Protein AF-A0A7C6BDM1-F1 (afdb_monomer_lite)

Secondary structure (DSSP, 8-state):
-PPP-PPPPHHHHHHHHHHHHHHHHH-EEEEE-TTS-EEEEE------HHHIIIIIHHHTT-----HHHHHHHHT----TT--SHHHHHHHHHHHHHHHHHHHHHHHHHHHHHHH-TTHHHHHHHS-------------------PPP--

Foldseek 3Di:
DDDPDDADALVNLLVLLVVVQVVQQPDWDWDQDPVRDIDIDTDGHQDDPVCSFPPVQVVVVDHHDDPVVLVCLCPDDADPPDPDPVSVSSVSSNVSSVVSVVVSLVSNVVCCVPVVPPVVVCCVPVVPDDDDDPDPPPDDDDDDDDDDDD

Radius of gyration: 26.35 Å; chains: 1; bounding box: 67×60×89 Å

pLDDT: mean 82.32, std 14.62, range [33.53, 96.62]

Structure (mmCIF, N/CA/C/O backbone):
data_AF-A0A7C6BDM1-F1
#
_entry.id   AF-A0A7C6BDM1-F1
#
loop_
_atom_site.group_PDB
_atom_site.id
_atom_site.type_symbol
_atom_site.label_atom_id
_atom_site.label_alt_id
_atom_site.label_comp_id
_atom_site.label_asym_id
_atom_site.label_entity_id
_atom_site.label_seq_id
_atom_site.pdbx_PDB_ins_code
_atom_site.Cartn_x
_atom_site.Cartn_y
_atom_site.Cartn_z
_atom_site.occupancy
_atom_site.B_iso_or_equiv
_atom_site.auth_seq_id
_atom_site.auth_comp_id
_atom_site.auth_asym_id
_atom_site.auth_atom_id
_atom_site.pdbx_PDB_model_num
ATOM 1 N N . MET A 1 1 ? 7.449 12.826 -32.870 1.00 37.62 1 MET A N 1
ATOM 2 C CA . MET A 1 1 ? 6.411 12.210 -32.017 1.00 37.62 1 MET A CA 1
ATOM 3 C C . MET A 1 1 ? 6.858 12.387 -30.580 1.00 37.62 1 MET A C 1
ATOM 5 O O . MET A 1 1 ? 7.968 11.973 -30.275 1.00 37.62 1 MET A O 1
ATOM 9 N N . ALA A 1 2 ? 6.083 13.089 -29.752 1.00 33.53 2 ALA A N 1
ATOM 10 C CA . ALA A 1 2 ? 6.417 13.262 -28.341 1.00 33.53 2 ALA A CA 1
ATOM 11 C C . ALA A 1 2 ? 6.405 11.885 -27.669 1.00 33.53 2 ALA A C 1
ATOM 13 O O . ALA A 1 2 ? 5.419 11.155 -27.776 1.00 33.53 2 ALA A O 1
ATOM 14 N N . THR A 1 3 ? 7.513 11.503 -27.043 1.00 37.09 3 THR A N 1
ATOM 15 C CA . THR A 1 3 ? 7.570 10.301 -26.214 1.00 37.09 3 THR A CA 1
ATOM 16 C C . THR A 1 3 ? 6.542 10.447 -25.091 1.00 37.09 3 THR A C 1
ATOM 18 O O . THR A 1 3 ? 6.510 11.510 -24.463 1.00 37.09 3 THR A O 1
ATOM 21 N N . PRO A 1 4 ? 5.682 9.444 -24.842 1.00 44.56 4 PRO A N 1
ATOM 22 C CA . PRO A 1 4 ? 4.765 9.489 -23.712 1.00 44.56 4 PRO A CA 1
ATOM 23 C C . PRO A 1 4 ? 5.561 9.736 -22.424 1.00 44.56 4 PRO A C 1
ATOM 25 O O . PRO A 1 4 ? 6.665 9.213 -22.272 1.00 44.56 4 PRO A O 1
ATOM 28 N N . SER A 1 5 ? 5.014 10.597 -21.559 1.00 50.41 5 SER A N 1
ATOM 29 C CA . SER A 1 5 ? 5.580 10.999 -20.262 1.00 50.41 5 SER A CA 1
ATOM 30 C C . SER A 1 5 ? 6.218 9.802 -19.541 1.00 50.41 5 SER A C 1
ATOM 32 O O . SER A 1 5 ? 5.621 8.720 -19.571 1.00 50.41 5 SER A O 1
ATOM 34 N N . PRO A 1 6 ? 7.419 9.950 -18.944 1.00 57.41 6 PRO A N 1
ATOM 35 C CA . PRO A 1 6 ? 8.106 8.826 -18.330 1.00 57.41 6 PRO A CA 1
ATOM 36 C C . PRO A 1 6 ? 7.194 8.209 -17.270 1.00 57.41 6 PRO A C 1
ATOM 38 O O . PRO A 1 6 ? 6.634 8.908 -16.425 1.00 57.41 6 PRO A O 1
ATOM 41 N N . ALA A 1 7 ? 6.996 6.895 -17.365 1.00 72.38 7 ALA A N 1
ATOM 42 C CA . ALA A 1 7 ? 6.322 6.136 -16.325 1.00 72.38 7 ALA A 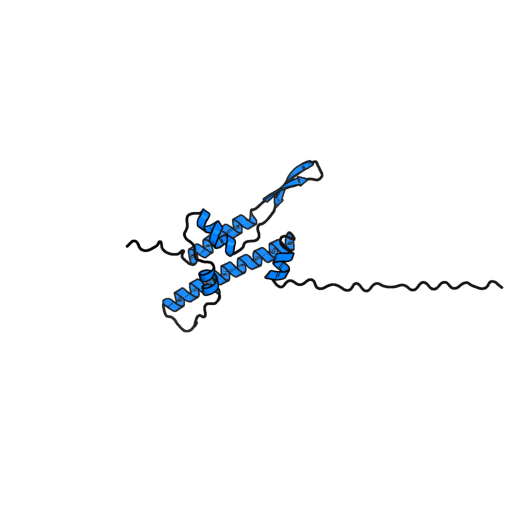CA 1
ATOM 43 C C . ALA A 1 7 ? 6.985 6.444 -14.972 1.00 72.38 7 ALA A C 1
ATOM 45 O O . ALA A 1 7 ? 8.208 6.566 -14.911 1.00 72.38 7 ALA A O 1
ATOM 46 N N . ILE A 1 8 ? 6.177 6.581 -13.917 1.00 85.81 8 ILE A N 1
ATOM 47 C CA . ILE A 1 8 ? 6.653 6.810 -12.547 1.00 85.81 8 ILE A CA 1
ATOM 48 C C . ILE A 1 8 ? 7.804 5.854 -12.195 1.00 85.81 8 ILE A C 1
ATOM 50 O O . ILE A 1 8 ? 7.722 4.653 -12.476 1.00 85.81 8 ILE A O 1
ATOM 54 N N . SER A 1 9 ? 8.880 6.383 -11.608 1.00 89.56 9 SER A N 1
ATOM 55 C CA . SER A 1 9 ? 10.007 5.547 -11.182 1.00 89.56 9 SER A CA 1
ATOM 56 C C . SER A 1 9 ? 9.625 4.665 -9.980 1.00 89.56 9 SER A C 1
ATOM 58 O O . SER A 1 9 ? 8.707 5.014 -9.234 1.00 89.56 9 SER A O 1
ATOM 60 N N . PRO A 1 10 ? 10.299 3.517 -9.755 1.00 90.56 10 PRO A N 1
ATOM 61 C CA . PRO A 1 10 ? 10.044 2.685 -8.578 1.00 90.56 10 PRO A CA 1
ATOM 62 C C . PRO A 1 10 ? 10.176 3.470 -7.265 1.00 90.56 10 PRO A C 1
ATOM 64 O O . PRO A 1 10 ? 9.277 3.427 -6.434 1.00 90.56 10 PRO A O 1
ATOM 67 N N . GLN A 1 11 ? 11.231 4.268 -7.114 1.00 91.31 11 GLN A N 1
ATOM 68 C CA . GLN A 1 11 ? 11.460 5.064 -5.908 1.00 91.31 11 GLN A CA 1
ATOM 69 C C . GLN A 1 11 ? 10.327 6.065 -5.656 1.00 91.31 11 GLN A C 1
ATOM 71 O O . GLN A 1 11 ? 9.776 6.103 -4.561 1.00 91.31 11 GLN A O 1
ATOM 76 N N . GLU A 1 12 ? 9.907 6.813 -6.681 1.00 91.56 12 GLU A N 1
ATOM 77 C CA . GLU A 1 12 ? 8.770 7.734 -6.546 1.00 91.56 12 GLU A CA 1
ATOM 78 C C . GLU A 1 12 ? 7.471 6.999 -6.198 1.00 91.56 12 GLU A C 1
ATOM 80 O O . GLU A 1 12 ? 6.634 7.523 -5.464 1.00 91.56 12 GLU A O 1
ATOM 85 N N . LEU A 1 13 ? 7.268 5.791 -6.733 1.00 92.56 13 LEU A N 1
ATOM 86 C CA . LEU A 1 13 ? 6.098 4.980 -6.411 1.00 92.56 13 LEU A CA 1
ATOM 87 C C . LEU A 1 13 ? 6.094 4.572 -4.929 1.00 92.56 13 LEU A C 1
ATOM 89 O O . LEU A 1 13 ? 5.031 4.572 -4.308 1.00 92.56 13 LEU A O 1
ATOM 93 N N . GLU A 1 14 ? 7.262 4.250 -4.373 1.00 94.25 14 GLU A N 1
ATOM 94 C CA . GLU A 1 14 ? 7.442 3.917 -2.957 1.00 94.25 14 GLU A CA 1
ATOM 95 C C . GLU A 1 14 ? 7.216 5.133 -2.054 1.00 94.25 14 GLU A C 1
ATOM 97 O O . GLU A 1 14 ? 6.448 5.055 -1.097 1.00 94.25 14 GLU A O 1
ATOM 102 N N . GLU A 1 15 ? 7.786 6.286 -2.401 1.00 94.31 15 GLU A N 1
ATOM 103 C CA . GLU A 1 15 ? 7.571 7.545 -1.676 1.00 94.31 15 GLU A CA 1
ATOM 104 C C . GLU A 1 15 ? 6.083 7.919 -1.618 1.00 94.31 15 GLU A C 1
ATOM 106 O O . GLU A 1 15 ? 5.542 8.214 -0.550 1.00 94.31 15 GLU A O 1
ATOM 111 N N . LEU A 1 16 ? 5.383 7.842 -2.755 1.00 94.44 16 LEU A N 1
ATOM 112 C CA . LEU A 1 16 ? 3.941 8.081 -2.817 1.00 94.44 16 LEU A CA 1
ATOM 113 C C . LEU A 1 16 ? 3.145 7.072 -1.980 1.00 94.44 16 LEU A C 1
ATOM 115 O O . LEU A 1 16 ? 2.097 7.429 -1.441 1.00 94.44 16 LEU A O 1
ATOM 119 N N . ALA A 1 17 ? 3.617 5.829 -1.865 1.00 95.56 17 ALA A N 1
ATOM 120 C CA . ALA A 1 17 ? 2.963 4.816 -1.046 1.00 95.56 17 ALA A CA 1
ATOM 121 C C . ALA A 1 17 ? 3.018 5.184 0.442 1.00 95.56 17 ALA A C 1
ATOM 123 O O . ALA A 1 17 ? 1.991 5.088 1.114 1.00 95.56 17 ALA A O 1
ATOM 124 N N . TYR A 1 18 ? 4.161 5.668 0.936 1.00 96.25 18 TYR A N 1
ATOM 125 C CA . TYR A 1 18 ? 4.292 6.144 2.318 1.00 96.25 18 TYR A CA 1
ATOM 126 C C . TYR A 1 18 ? 3.432 7.381 2.594 1.00 96.25 18 TYR A C 1
ATOM 128 O O . TYR A 1 18 ? 2.729 7.418 3.600 1.00 96.25 18 TYR A O 1
ATOM 136 N N . ILE A 1 19 ? 3.376 8.340 1.665 1.00 96.19 19 ILE A N 1
ATOM 137 C CA . ILE A 1 19 ? 2.489 9.508 1.806 1.00 96.19 19 ILE A CA 1
ATOM 138 C C . ILE A 1 19 ? 1.019 9.068 1.895 1.00 96.19 19 ILE A C 1
ATOM 140 O O . ILE A 1 19 ? 0.256 9.566 2.724 1.00 96.19 19 ILE A O 1
ATOM 144 N N . TYR A 1 20 ? 0.607 8.110 1.061 1.00 96.12 20 TYR A N 1
ATOM 145 C CA . TYR A 1 20 ? -0.753 7.578 1.109 1.00 96.12 20 TYR A CA 1
ATOM 146 C C . TYR A 1 20 ? -1.045 6.813 2.410 1.00 96.12 20 TYR A C 1
ATOM 148 O O . TYR A 1 20 ? -2.161 6.887 2.930 1.00 96.12 20 TYR A O 1
ATOM 156 N N . ILE A 1 21 ? -0.059 6.096 2.954 1.00 96.50 21 ILE A N 1
ATOM 157 C CA . ILE A 1 21 ? -0.161 5.435 4.262 1.00 96.50 21 ILE A CA 1
ATOM 158 C C . ILE A 1 21 ? -0.429 6.463 5.362 1.00 96.50 21 ILE A C 1
ATOM 160 O O . ILE A 1 21 ? -1.351 6.266 6.156 1.00 96.50 21 ILE A O 1
ATOM 164 N N . ASP A 1 22 ? 0.306 7.571 5.375 1.00 96.62 22 ASP A N 1
ATOM 165 C CA . ASP A 1 22 ? 0.113 8.628 6.367 1.00 96.62 22 ASP A CA 1
ATOM 166 C C . ASP A 1 22 ? -1.288 9.247 6.271 1.00 96.62 22 ASP A C 1
ATOM 168 O O . ASP A 1 22 ? -1.956 9.427 7.290 1.00 96.62 22 ASP A O 1
ATOM 172 N N . GLU A 1 23 ? -1.793 9.481 5.054 1.00 95.50 23 GLU A N 1
ATOM 173 C CA . GLU A 1 23 ? -3.175 9.936 4.837 1.00 95.50 23 GLU A CA 1
ATOM 174 C C . GLU A 1 23 ? -4.197 8.922 5.381 1.00 95.50 23 GLU A C 1
ATOM 176 O O . GLU A 1 23 ? -5.173 9.294 6.038 1.00 95.50 23 GLU A O 1
ATOM 181 N N . CYS A 1 24 ? -3.963 7.626 5.159 1.00 95.31 24 CYS A N 1
ATOM 182 C CA . CYS A 1 24 ? -4.825 6.569 5.684 1.00 95.31 24 CYS A CA 1
ATOM 183 C C . CYS A 1 24 ? -4.831 6.528 7.218 1.00 95.31 24 CYS A C 1
ATOM 185 O O . CYS A 1 24 ? -5.886 6.305 7.818 1.00 95.31 24 CYS A O 1
ATOM 187 N N . LEU A 1 25 ? -3.674 6.746 7.850 1.00 95.69 25 LEU A N 1
ATOM 188 C CA . LEU A 1 25 ? -3.500 6.756 9.305 1.00 95.69 25 LEU A CA 1
ATOM 189 C C . LEU A 1 25 ? -4.077 8.009 9.972 1.00 95.69 25 LEU A C 1
ATOM 191 O O . LEU A 1 25 ? -4.557 7.932 11.107 1.00 95.69 25 LEU A O 1
ATOM 195 N N . ALA A 1 26 ? -4.020 9.149 9.285 1.00 96.00 26 ALA A N 1
ATOM 196 C CA . ALA A 1 26 ? -4.491 10.433 9.789 1.00 96.00 26 ALA A CA 1
ATOM 197 C C . ALA A 1 26 ? -6.015 10.601 9.702 1.00 96.00 26 ALA A C 1
ATOM 199 O O . ALA A 1 26 ? -6.550 11.532 10.299 1.00 96.00 26 ALA A O 1
ATOM 200 N N . ASN A 1 27 ? -6.722 9.721 8.983 1.00 94.38 27 ASN A N 1
ATOM 201 C CA . ASN A 1 27 ? -8.157 9.874 8.776 1.00 94.38 27 ASN A CA 1
ATOM 202 C C . ASN A 1 27 ? -8.961 9.797 10.086 1.00 94.38 27 ASN A C 1
ATOM 204 O O . ASN A 1 27 ? -8.824 8.868 10.894 1.00 94.38 27 ASN A O 1
ATOM 208 N N . THR A 1 28 ? -9.857 10.763 10.255 1.00 94.44 28 THR A N 1
ATOM 209 C CA . THR A 1 28 ? -10.775 10.887 11.386 1.00 94.44 28 THR A CA 1
ATOM 210 C C . THR A 1 28 ? -12.209 11.038 10.894 1.00 94.44 28 THR A C 1
ATOM 212 O O . THR A 1 28 ? -12.476 11.401 9.748 1.00 94.44 28 THR A O 1
ATOM 215 N N . LYS A 1 29 ? -13.167 10.757 11.778 1.00 91.94 29 LYS A N 1
ATOM 216 C CA . LYS A 1 29 ?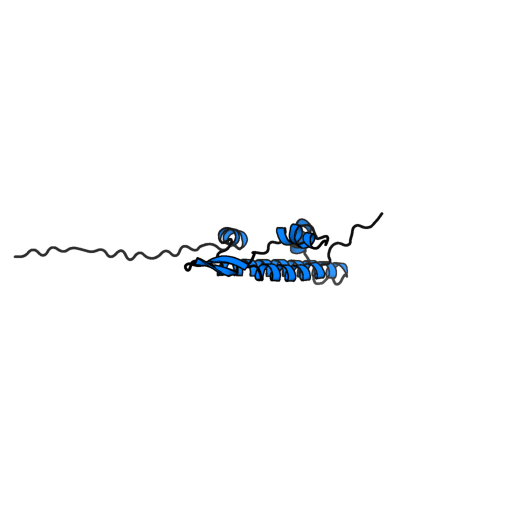 -14.580 11.064 11.552 1.00 91.94 29 LYS A CA 1
ATOM 217 C C . LYS A 1 29 ? -15.187 11.739 12.766 1.00 91.94 29 LYS A C 1
ATOM 219 O O . LYS A 1 29 ? -14.750 11.539 13.900 1.00 91.94 29 LYS A O 1
ATOM 224 N N . GLN A 1 30 ? -16.251 12.486 12.519 1.00 93.62 30 GLN A N 1
ATOM 225 C CA . GLN A 1 30 ? -17.085 13.042 13.572 1.00 93.62 30 GLN A CA 1
ATOM 226 C C . GLN A 1 30 ? -18.155 12.026 13.976 1.00 93.62 30 GLN A C 1
ATOM 228 O O . GLN A 1 30 ? -18.849 11.467 13.128 1.00 93.62 30 GLN A O 1
ATOM 233 N N . GLN A 1 31 ? -18.295 11.791 15.278 1.00 91.31 31 GLN A N 1
ATOM 234 C CA . GLN A 1 31 ? -19.322 10.929 15.848 1.00 91.31 31 GLN A CA 1
ATOM 235 C C . GLN A 1 31 ? -19.990 11.623 17.036 1.00 91.31 31 GLN A C 1
ATOM 237 O O . GLN A 1 31 ? -19.327 12.255 17.860 1.00 91.31 31 GLN A O 1
ATOM 242 N N . LEU A 1 32 ? -21.313 11.485 17.139 1.00 89.38 32 LEU A N 1
ATOM 243 C CA . LEU A 1 32 ? -22.059 11.976 18.291 1.00 89.38 32 LEU A CA 1
ATOM 244 C C . LEU A 1 32 ? -21.725 11.123 19.520 1.00 89.38 32 LEU A C 1
ATOM 246 O O . LEU A 1 32 ? -21.772 9.892 19.476 1.00 89.38 32 LEU A O 1
ATOM 250 N N . SER A 1 33 ? -21.369 11.774 20.620 1.00 85.88 33 SER A N 1
ATOM 251 C CA . SER A 1 33 ? -21.149 11.108 21.898 1.00 85.88 33 SER A CA 1
ATOM 252 C C . SER A 1 33 ? -22.469 10.868 22.631 1.00 85.88 33 SER A C 1
ATOM 254 O O . SER A 1 33 ? -23.452 11.574 22.418 1.00 85.88 33 SER A O 1
ATOM 256 N N . ASN A 1 34 ? -22.469 9.935 23.588 1.00 83.62 34 ASN A N 1
ATOM 257 C CA . ASN A 1 34 ? -23.636 9.655 24.439 1.00 83.62 34 ASN A CA 1
ATOM 258 C C . ASN A 1 34 ? -24.103 10.870 25.267 1.00 83.62 34 ASN A C 1
ATOM 260 O O . ASN A 1 34 ? -25.192 10.841 25.827 1.00 83.62 34 ASN A O 1
ATOM 264 N N . LYS A 1 35 ? -23.276 11.920 25.369 1.00 86.44 35 LYS A N 1
ATOM 265 C CA . LYS A 1 35 ? -23.599 13.177 26.057 1.00 86.44 35 LYS A CA 1
ATOM 266 C C . LYS A 1 35 ? -24.204 14.241 25.129 1.00 86.44 35 LYS A C 1
ATOM 268 O O . LYS A 1 35 ? -24.562 15.304 25.612 1.00 86.44 35 LYS A O 1
ATOM 273 N N . GLY A 1 36 ? -24.326 13.959 23.829 1.00 85.69 36 GLY A N 1
ATOM 274 C CA . GLY A 1 36 ? -24.867 14.881 22.824 1.00 85.69 36 GLY A CA 1
ATOM 275 C C . GLY A 1 36 ? -23.819 15.733 22.101 1.00 85.69 36 GLY A C 1
ATOM 276 O O . GLY A 1 36 ? -24.155 16.380 21.116 1.00 85.69 36 GLY A O 1
ATOM 277 N N . ASP A 1 37 ? -22.551 15.696 22.522 1.00 90.94 37 ASP A N 1
ATOM 278 C CA . ASP A 1 37 ? -21.479 16.464 21.875 1.00 90.94 37 ASP A CA 1
ATOM 279 C C . ASP A 1 37 ? -20.877 15.714 20.683 1.00 90.94 37 ASP A C 1
ATOM 281 O O . ASP A 1 37 ? -20.726 14.487 20.734 1.00 90.94 37 ASP A O 1
ATOM 285 N N . ILE A 1 38 ? -20.458 16.445 19.648 1.00 90.44 38 ILE A N 1
ATOM 286 C CA . ILE A 1 38 ? -19.698 15.900 18.516 1.00 90.44 38 ILE A CA 1
ATOM 287 C C . ILE A 1 38 ? -18.248 15.678 18.950 1.00 90.44 38 ILE A C 1
ATOM 289 O O . ILE A 1 38 ? -17.589 16.593 19.441 1.00 90.44 38 ILE A O 1
ATOM 293 N N . LYS A 1 39 ? -17.738 14.461 18.747 1.00 90.56 39 LYS A N 1
ATOM 294 C CA . LYS A 1 39 ? -16.337 14.109 18.986 1.00 90.56 39 LYS A CA 1
ATOM 295 C C . LYS A 1 39 ? -15.673 13.645 17.707 1.00 90.56 39 LYS A C 1
ATOM 297 O O . LYS A 1 39 ? -16.261 12.904 16.923 1.00 90.56 39 LYS A O 1
ATOM 302 N N . GLU A 1 40 ? -14.425 14.048 17.538 1.00 92.75 40 GLU A N 1
ATOM 303 C CA . GLU A 1 40 ? -13.559 13.521 16.499 1.00 92.75 40 GLU A CA 1
ATOM 304 C C . GLU A 1 40 ? -12.904 12.231 16.996 1.00 92.75 40 GLU A C 1
ATOM 306 O O . GLU A 1 40 ? -12.307 12.192 18.075 1.00 92.75 40 GLU A O 1
ATOM 311 N N . ILE A 1 41 ? -13.063 11.157 16.230 1.00 90.25 41 ILE A N 1
ATOM 312 C CA . ILE A 1 41 ? -12.478 9.852 16.526 1.00 90.25 41 ILE A CA 1
ATOM 313 C C . ILE A 1 41 ? -11.668 9.368 15.330 1.00 90.25 41 ILE A C 1
ATOM 315 O O . ILE A 1 41 ? -11.987 9.685 14.182 1.00 90.25 41 ILE A O 1
ATOM 319 N N . LYS A 1 42 ? -10.621 8.583 15.601 1.00 90.25 42 LYS A N 1
ATOM 320 C CA . LYS A 1 42 ? -9.836 7.946 14.543 1.00 90.25 42 LYS A CA 1
ATOM 321 C C . LYS A 1 42 ? -10.716 7.001 13.733 1.00 90.25 42 LYS A C 1
ATOM 323 O O . LYS A 1 42 ? -11.517 6.255 14.292 1.00 90.25 42 LYS A O 1
ATOM 328 N N . ASP A 1 43 ? -10.549 7.055 12.420 1.00 90.88 43 ASP A N 1
ATOM 329 C CA . ASP A 1 43 ? -11.280 6.228 11.472 1.00 90.88 43 ASP A CA 1
ATOM 330 C C . ASP A 1 43 ? -10.343 5.852 10.323 1.00 90.88 43 ASP A C 1
ATOM 332 O O . ASP A 1 43 ? -10.576 6.215 9.174 1.00 90.88 43 ASP A O 1
ATOM 336 N N . ARG A 1 44 ? -9.266 5.116 10.614 1.00 93.31 44 ARG A N 1
ATOM 337 C CA . ARG A 1 44 ? -8.188 4.879 9.643 1.00 93.31 44 ARG A CA 1
ATOM 338 C C . ARG A 1 44 ? -8.704 4.183 8.383 1.00 93.31 44 ARG A C 1
ATOM 340 O O . ARG A 1 44 ? -9.591 3.326 8.443 1.00 93.31 44 ARG A O 1
ATOM 347 N N . HIS A 1 45 ? -8.172 4.550 7.224 1.00 92.62 45 HIS A N 1
ATOM 348 C CA . HIS A 1 45 ? -8.550 3.925 5.957 1.00 92.62 45 HIS A CA 1
ATOM 349 C C . HIS A 1 45 ? -7.718 2.674 5.681 1.00 92.62 45 HIS A C 1
ATOM 351 O O . HIS A 1 45 ? -6.512 2.659 5.895 1.00 92.62 45 HIS A O 1
ATOM 357 N N . ILE A 1 46 ? -8.357 1.629 5.152 1.00 92.31 46 ILE A N 1
ATOM 358 C CA . ILE A 1 46 ? -7.647 0.436 4.680 1.00 92.31 46 ILE A CA 1
ATOM 359 C C . ILE A 1 46 ? -7.058 0.755 3.298 1.00 92.31 46 ILE A C 1
ATOM 361 O O . ILE A 1 46 ? -7.835 0.965 2.356 1.00 92.31 46 ILE A O 1
ATOM 365 N N . PRO A 1 47 ? -5.723 0.776 3.134 1.00 94.06 47 PRO A N 1
ATOM 366 C CA . PRO A 1 47 ? -5.121 1.063 1.842 1.00 94.06 47 PRO A CA 1
ATOM 367 C C . PRO A 1 47 ? -5.390 -0.085 0.865 1.00 94.06 47 PRO A C 1
ATOM 369 O O . PRO A 1 47 ? -5.381 -1.267 1.217 1.00 94.06 47 PRO A O 1
ATOM 372 N N . THR A 1 48 ? -5.616 0.244 -0.408 1.00 92.00 48 THR A N 1
ATOM 373 C CA . THR A 1 48 ? -5.723 -0.771 -1.464 1.00 92.00 48 THR A CA 1
ATOM 374 C C . THR A 1 48 ? -4.913 -0.372 -2.687 1.00 92.00 48 THR A C 1
ATOM 376 O O . THR A 1 48 ? -5.004 0.760 -3.157 1.00 92.00 48 THR A O 1
ATOM 379 N N . ILE A 1 49 ? -4.185 -1.330 -3.270 1.00 93.31 49 ILE A N 1
ATOM 380 C CA . ILE A 1 49 ? -3.385 -1.115 -4.491 1.00 93.31 49 ILE A CA 1
ATOM 381 C C . ILE A 1 49 ? -4.237 -0.556 -5.636 1.00 93.31 49 ILE A C 1
ATOM 383 O O . ILE A 1 49 ? -3.820 0.328 -6.377 1.00 93.31 49 ILE A O 1
ATOM 387 N N . GLY A 1 50 ? -5.469 -1.053 -5.775 1.00 91.06 50 GLY A N 1
ATOM 388 C CA . GLY A 1 50 ? -6.376 -0.617 -6.832 1.00 91.06 50 GLY A CA 1
ATOM 389 C C . GLY A 1 50 ? -6.770 0.856 -6.726 1.00 91.06 50 GLY A C 1
ATOM 390 O O . GLY A 1 50 ? -6.818 1.518 -7.761 1.00 91.06 50 GLY A O 1
ATOM 391 N N . TYR A 1 51 ? -7.058 1.340 -5.513 1.00 93.19 51 TYR A N 1
ATOM 392 C CA . TYR A 1 51 ? -7.376 2.746 -5.261 1.00 93.19 51 TYR A CA 1
ATOM 393 C C . TYR A 1 51 ? -6.121 3.615 -5.353 1.00 93.19 51 TYR A C 1
ATOM 395 O O . TYR A 1 51 ? -6.137 4.629 -6.046 1.00 93.19 51 TYR A O 1
ATOM 403 N N . PHE A 1 52 ? -5.025 3.173 -4.732 1.00 94.75 52 PHE A N 1
ATOM 404 C CA . PHE A 1 52 ? -3.739 3.862 -4.738 1.00 94.75 52 PHE A CA 1
ATOM 405 C C . PHE A 1 52 ? -3.273 4.193 -6.162 1.00 94.75 52 PHE A C 1
ATOM 407 O O . PHE A 1 52 ? -3.094 5.361 -6.500 1.00 94.75 52 PHE A O 1
ATOM 414 N N . LEU A 1 53 ? -3.191 3.183 -7.035 1.00 93.00 53 LEU A N 1
ATOM 415 C CA . LEU A 1 53 ? -2.714 3.371 -8.405 1.00 93.00 53 LEU A CA 1
ATOM 416 C C . LEU A 1 53 ? -3.704 4.155 -9.274 1.00 93.00 53 LEU A C 1
ATOM 418 O O . LEU A 1 53 ? -3.304 5.041 -10.015 1.00 93.00 53 LEU A O 1
ATOM 422 N N . ARG A 1 54 ? -5.003 3.834 -9.230 1.00 90.31 54 ARG A N 1
ATOM 423 C CA . ARG A 1 54 ? -5.961 4.353 -10.229 1.00 90.31 54 ARG A CA 1
ATOM 424 C C . ARG A 1 54 ? -6.674 5.634 -9.835 1.00 90.31 54 ARG A C 1
ATOM 426 O O . ARG A 1 54 ? -7.265 6.266 -10.702 1.00 90.31 54 ARG A O 1
ATOM 433 N N . ILE A 1 55 ? -6.679 5.974 -8.552 1.00 91.44 55 ILE A N 1
ATOM 434 C CA . ILE A 1 55 ? -7.453 7.102 -8.034 1.00 91.44 55 ILE A CA 1
ATOM 435 C C . ILE A 1 55 ? -6.540 8.041 -7.263 1.00 91.44 55 ILE A C 1
ATOM 437 O O . ILE A 1 55 ? -6.485 9.220 -7.591 1.00 91.44 55 ILE A O 1
ATOM 441 N N . TRP A 1 56 ? -5.802 7.534 -6.275 1.00 94.19 56 TRP A N 1
ATOM 442 C CA . TRP A 1 56 ? -5.025 8.394 -5.388 1.00 94.19 56 TRP A CA 1
ATOM 443 C C . TRP A 1 56 ? -3.859 9.074 -6.117 1.00 94.19 56 TRP A C 1
ATOM 445 O O . TRP A 1 56 ? -3.858 10.297 -6.196 1.00 94.19 56 TRP A O 1
ATOM 455 N N . ILE A 1 57 ? -2.942 8.323 -6.748 1.00 92.00 57 ILE A N 1
ATOM 456 C CA . ILE A 1 57 ? -1.797 8.912 -7.476 1.00 92.00 57 ILE A CA 1
ATOM 457 C C . ILE A 1 57 ? -2.254 9.895 -8.576 1.00 92.00 57 ILE A C 1
ATOM 459 O O . ILE A 1 57 ? -1.750 11.022 -8.607 1.00 92.00 57 ILE A O 1
ATOM 463 N N . PRO A 1 58 ? -3.231 9.554 -9.447 1.00 89.88 58 PRO A N 1
ATOM 464 C CA . PRO A 1 58 ? -3.676 10.469 -10.497 1.00 89.88 58 PRO A CA 1
ATOM 465 C C . PRO A 1 58 ? -4.284 11.779 -9.984 1.00 89.88 58 PRO A C 1
ATOM 467 O O . PRO A 1 58 ? -4.200 12.788 -10.683 1.00 89.88 58 PRO A O 1
ATOM 470 N N . LYS A 1 59 ? -4.852 11.815 -8.768 1.00 88.81 59 LYS A N 1
ATOM 471 C CA . LYS A 1 59 ? -5.353 13.066 -8.165 1.00 88.81 59 LYS A CA 1
ATOM 472 C C . LYS A 1 59 ? -4.242 14.085 -7.888 1.00 88.81 59 LYS A C 1
ATOM 474 O O . LYS A 1 59 ? -4.540 15.273 -7.834 1.00 88.81 59 LYS A O 1
ATOM 479 N N . PHE A 1 60 ? -2.986 13.650 -7.782 1.00 81.44 60 PHE A N 1
ATOM 480 C CA . PHE A 1 60 ? -1.813 14.527 -7.670 1.00 81.44 60 PHE A CA 1
ATOM 481 C C . PHE A 1 60 ? -1.215 14.912 -9.035 1.00 81.44 60 PHE A C 1
ATOM 483 O O . PHE A 1 60 ? -0.130 15.483 -9.095 1.00 81.44 60 PHE A O 1
ATOM 490 N N . GLY A 1 61 ? -1.893 14.593 -10.144 1.00 69.69 61 GLY A N 1
ATOM 491 C CA . GLY A 1 61 ? -1.458 14.953 -11.497 1.00 69.69 61 GLY A CA 1
ATOM 492 C C . GLY A 1 61 ? -0.300 14.113 -12.046 1.00 69.69 61 GLY A C 1
ATOM 493 O O . GLY A 1 61 ? 0.255 14.462 -13.086 1.00 69.69 61 GLY A O 1
ATOM 494 N N . LYS A 1 62 ? 0.072 13.009 -11.381 1.00 72.00 62 LYS A N 1
ATOM 495 C CA . LYS A 1 62 ? 1.148 12.114 -11.830 1.00 72.00 62 LYS A CA 1
ATOM 496 C C . LYS A 1 62 ? 0.598 10.926 -12.638 1.00 72.00 62 LYS A C 1
ATOM 498 O O . LYS A 1 62 ? -0.361 10.287 -12.194 1.00 72.00 62 LYS A O 1
ATOM 503 N N . PRO A 1 63 ? 1.192 10.579 -13.797 1.00 77.88 63 PRO A N 1
ATOM 504 C CA . PRO A 1 63 ? 0.926 9.299 -14.440 1.00 77.88 63 PRO A CA 1
ATOM 505 C C . PRO A 1 63 ? 1.425 8.161 -13.538 1.00 77.88 63 PRO A C 1
ATOM 507 O O . PRO A 1 63 ? 2.453 8.277 -12.879 1.00 77.88 63 PRO A O 1
ATOM 510 N N . THR A 1 64 ? 0.687 7.056 -13.497 1.00 87.12 64 THR A N 1
ATOM 511 C CA . THR A 1 64 ? 1.020 5.878 -12.683 1.00 87.12 64 THR A CA 1
ATOM 512 C C . THR A 1 64 ? 1.258 4.649 -13.564 1.00 87.12 64 THR A C 1
ATOM 514 O O . THR A 1 64 ? 1.134 4.712 -14.789 1.00 87.12 64 THR A O 1
ATOM 517 N N . ILE A 1 65 ? 1.535 3.505 -12.943 1.00 89.38 65 ILE A N 1
ATOM 518 C CA . ILE A 1 65 ? 1.536 2.204 -13.606 1.00 89.38 65 ILE A CA 1
ATOM 519 C C . ILE A 1 65 ? 0.147 1.560 -13.585 1.00 89.38 65 ILE A C 1
ATOM 521 O O . ILE A 1 65 ? -0.678 1.782 -12.696 1.00 89.38 65 ILE A O 1
ATOM 525 N N . SER A 1 66 ? -0.113 0.698 -14.567 1.00 89.00 66 SER A N 1
ATOM 526 C CA . SER A 1 66 ? -1.333 -0.104 -14.564 1.00 89.00 66 SER A CA 1
ATOM 527 C C . SER A 1 66 ? -1.298 -1.148 -13.442 1.00 89.00 66 SER A C 1
ATOM 529 O O . SER A 1 66 ? -0.238 -1.632 -13.041 1.00 89.00 66 SER A O 1
ATOM 531 N N . ARG A 1 67 ? -2.478 -1.582 -12.985 1.00 88.38 67 ARG A N 1
ATOM 532 C CA . ARG A 1 67 ? -2.590 -2.700 -12.035 1.00 88.38 67 ARG A CA 1
ATOM 533 C C . ARG A 1 67 ? -1.936 -3.979 -12.579 1.00 88.38 67 ARG A C 1
ATOM 535 O O . ARG A 1 67 ? -1.349 -4.728 -11.810 1.00 88.38 67 ARG A O 1
ATOM 542 N N . THR A 1 68 ? -2.026 -4.227 -13.885 1.00 88.44 68 THR A N 1
ATOM 543 C CA . THR A 1 68 ? -1.386 -5.382 -14.533 1.00 88.44 68 THR A CA 1
ATOM 544 C C . THR A 1 68 ? 0.131 -5.306 -14.408 1.00 88.44 68 THR A C 1
ATOM 546 O O . THR A 1 68 ? 0.757 -6.285 -14.022 1.00 88.44 68 THR A O 1
ATOM 549 N N . THR A 1 69 ? 0.712 -4.130 -14.654 1.00 90.69 69 THR A N 1
ATOM 550 C CA . THR A 1 69 ? 2.151 -3.879 -14.496 1.00 90.69 69 THR A CA 1
ATOM 551 C C . THR A 1 69 ? 2.601 -4.111 -13.056 1.00 90.69 69 THR A C 1
ATOM 553 O O . THR A 1 69 ? 3.603 -4.780 -12.842 1.00 90.69 69 THR A O 1
ATOM 556 N N . TYR A 1 70 ? 1.826 -3.634 -12.077 1.00 91.56 70 TYR A N 1
ATOM 557 C CA . TYR A 1 70 ? 2.110 -3.849 -10.657 1.00 91.56 70 TYR A CA 1
ATOM 558 C C . TYR A 1 70 ? 2.235 -5.342 -10.319 1.00 91.56 70 TYR A C 1
ATOM 560 O O . TYR A 1 70 ? 3.237 -5.776 -9.762 1.00 91.56 70 TYR A O 1
ATOM 568 N N . TYR A 1 71 ? 1.244 -6.156 -10.699 1.00 90.00 71 TYR A N 1
ATOM 569 C CA . TYR A 1 71 ? 1.283 -7.595 -10.413 1.00 90.00 71 TYR A CA 1
ATOM 570 C C . TYR A 1 71 ? 2.284 -8.362 -11.279 1.00 90.00 71 TYR A C 1
ATOM 572 O O . TYR A 1 71 ? 2.778 -9.396 -10.842 1.00 90.00 71 TYR A O 1
ATOM 580 N N . ALA A 1 72 ? 2.605 -7.870 -12.477 1.00 90.62 72 ALA A N 1
ATOM 581 C CA . ALA A 1 72 ? 3.704 -8.420 -13.261 1.00 90.62 72 ALA A CA 1
ATOM 582 C C . ALA A 1 72 ? 5.033 -8.229 -12.522 1.00 90.62 72 ALA A C 1
ATOM 584 O O . ALA A 1 72 ? 5.797 -9.177 -12.413 1.00 90.62 72 ALA A O 1
ATOM 585 N N . TRP A 1 73 ? 5.271 -7.041 -11.954 1.00 91.81 73 TRP A N 1
ATOM 586 C CA . TRP A 1 73 ? 6.473 -6.760 -11.168 1.00 91.81 73 TRP A CA 1
ATOM 587 C C . TRP A 1 73 ? 6.534 -7.553 -9.867 1.00 91.81 73 TRP A C 1
ATOM 589 O O . TRP A 1 73 ? 7.600 -8.038 -9.521 1.00 91.81 73 TRP A O 1
ATOM 599 N N . LEU A 1 74 ? 5.402 -7.741 -9.181 1.00 90.75 74 LEU A N 1
ATOM 600 C CA . LEU A 1 74 ? 5.337 -8.526 -7.942 1.00 90.75 74 LEU A CA 1
ATOM 601 C C . LEU A 1 74 ? 5.749 -9.995 -8.140 1.00 90.75 74 LEU A C 1
ATOM 603 O O . LEU A 1 74 ? 6.282 -10.612 -7.221 1.00 90.75 74 LEU A O 1
ATOM 607 N N . ASN A 1 75 ? 5.496 -10.537 -9.333 1.00 89.12 75 ASN A N 1
ATOM 608 C CA . ASN A 1 75 ? 5.794 -11.920 -9.698 1.00 89.12 75 ASN A CA 1
ATOM 609 C C . ASN A 1 75 ? 7.024 -12.035 -10.615 1.00 89.12 75 ASN A C 1
ATOM 611 O O . ASN A 1 75 ? 7.170 -13.044 -11.301 1.00 89.12 75 ASN A O 1
ATOM 615 N N . LEU A 1 76 ? 7.874 -11.001 -10.687 1.00 87.62 76 LEU A N 1
ATOM 616 C CA . LEU A 1 76 ? 9.121 -11.095 -11.443 1.00 87.62 76 LEU A CA 1
ATOM 617 C C . LEU A 1 76 ? 10.047 -12.126 -10.799 1.00 87.62 76 LEU A C 1
ATOM 619 O O . LEU A 1 76 ? 10.282 -12.101 -9.591 1.00 87.62 76 LEU A O 1
ATOM 623 N N . GLU A 1 77 ? 10.619 -12.974 -11.643 1.00 87.31 77 GLU A N 1
ATOM 624 C CA . GLU A 1 77 ? 11.772 -13.792 -11.300 1.00 87.31 77 GLU A CA 1
ATOM 625 C C . GLU A 1 77 ? 13.036 -13.001 -11.638 1.00 87.31 77 GLU A C 1
ATOM 627 O O . GLU A 1 77 ? 13.144 -12.394 -12.709 1.00 87.31 77 GLU A O 1
ATOM 632 N N . VAL A 1 78 ? 13.968 -12.964 -10.692 1.00 84.88 78 VAL A N 1
ATOM 633 C CA . VAL A 1 78 ? 15.250 -12.280 -10.836 1.00 84.88 78 VAL A CA 1
ATOM 634 C C . VAL A 1 78 ? 16.327 -13.299 -10.517 1.00 84.88 78 VAL A C 1
ATOM 636 O O . VAL A 1 78 ? 16.284 -13.926 -9.462 1.00 84.88 78 VAL A O 1
ATOM 639 N N . ASP A 1 79 ? 17.258 -13.468 -11.448 1.00 86.19 79 ASP A N 1
ATOM 640 C CA . ASP A 1 79 ? 18.480 -14.220 -11.205 1.00 86.19 79 ASP A CA 1
ATOM 641 C C . ASP A 1 79 ? 19.441 -13.320 -10.421 1.00 86.19 79 ASP A C 1
ATOM 643 O O . ASP A 1 79 ? 19.866 -12.276 -10.917 1.00 86.19 79 ASP A O 1
ATOM 647 N N . GLU A 1 80 ? 19.723 -13.683 -9.171 1.00 81.81 80 GLU A N 1
ATOM 648 C CA . GLU A 1 80 ? 20.592 -12.903 -8.284 1.00 81.81 80 GLU A CA 1
ATOM 649 C C . GLU A 1 80 ? 22.063 -12.932 -8.731 1.00 81.81 80 GLU A C 1
ATOM 651 O O . GLU A 1 80 ? 22.840 -12.059 -8.340 1.00 81.81 80 GLU A O 1
ATOM 656 N N . GLU A 1 81 ? 22.445 -13.897 -9.574 1.00 87.69 81 GLU A N 1
ATOM 657 C CA . GLU A 1 81 ? 23.797 -14.017 -10.124 1.00 87.69 81 GLU A CA 1
ATOM 658 C C . GLU A 1 81 ? 23.994 -13.145 -11.381 1.00 87.69 81 GLU A C 1
ATOM 660 O O . GLU A 1 81 ? 25.132 -12.853 -11.766 1.00 87.69 81 GLU A O 1
ATOM 665 N N . ASP A 1 82 ? 22.907 -12.660 -11.999 1.00 86.62 82 ASP A N 1
ATOM 666 C CA . ASP A 1 82 ? 22.965 -11.738 -13.134 1.00 86.62 82 ASP A CA 1
ATOM 667 C C . ASP A 1 82 ? 23.218 -10.294 -12.664 1.00 86.62 82 ASP A C 1
ATOM 669 O O . ASP A 1 82 ? 22.350 -9.598 -12.136 1.00 86.62 82 ASP A O 1
ATOM 673 N N . LEU A 1 83 ? 24.435 -9.805 -12.910 1.00 86.62 83 LEU A N 1
ATOM 674 C CA . LEU A 1 83 ? 24.864 -8.446 -12.564 1.00 86.62 83 LEU A CA 1
ATOM 675 C C . LEU A 1 83 ? 24.600 -7.414 -13.675 1.00 86.62 83 LEU A C 1
ATOM 677 O O . LEU A 1 83 ? 25.074 -6.270 -13.586 1.00 86.62 83 LEU A O 1
ATOM 681 N N . SER A 1 84 ? 23.866 -7.794 -14.727 1.00 90.38 84 SER A N 1
ATOM 682 C CA . SER A 1 84 ? 23.491 -6.887 -15.808 1.00 90.38 84 SER A CA 1
ATOM 683 C C . SER A 1 84 ? 22.663 -5.706 -15.292 1.00 90.38 84 SER A C 1
ATOM 685 O O . SER A 1 84 ? 21.916 -5.792 -14.317 1.00 90.38 84 SER A O 1
ATOM 687 N N . GLU A 1 85 ? 22.769 -4.562 -15.970 1.00 88.75 85 GLU A N 1
ATOM 688 C CA . GLU 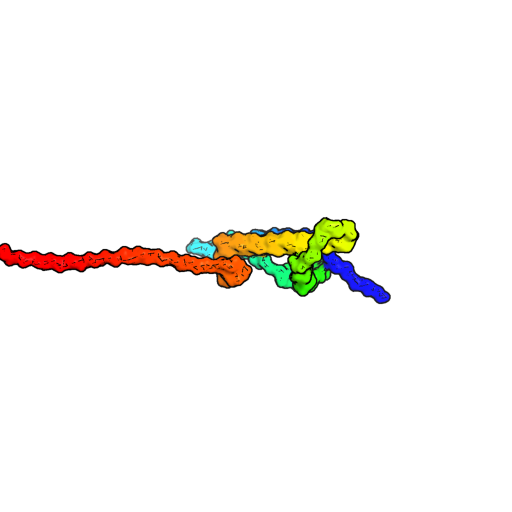A 1 85 ? 22.022 -3.361 -15.573 1.00 88.75 85 GLU A CA 1
ATOM 689 C C . GLU A 1 85 ? 20.501 -3.584 -15.620 1.00 88.75 85 GLU A C 1
ATOM 691 O O . GLU A 1 85 ? 19.749 -3.065 -14.798 1.00 88.75 85 GLU A O 1
ATOM 696 N N . LYS A 1 86 ? 20.055 -4.452 -16.533 1.00 86.88 86 LYS A N 1
ATOM 697 C CA . LYS A 1 86 ? 18.660 -4.872 -16.647 1.00 86.88 86 LYS A CA 1
ATOM 698 C C . LYS A 1 86 ? 18.207 -5.697 -15.438 1.00 86.88 86 LYS A C 1
ATOM 700 O O . LYS A 1 86 ? 17.104 -5.476 -14.939 1.00 86.88 86 LYS A O 1
ATOM 705 N N . ALA A 1 87 ? 19.037 -6.627 -14.964 1.00 87.69 87 ALA A N 1
ATOM 706 C CA . ALA A 1 87 ? 18.733 -7.422 -13.777 1.00 87.69 87 ALA A CA 1
ATOM 707 C C . ALA A 1 87 ? 18.633 -6.544 -12.522 1.00 87.69 87 ALA A C 1
ATOM 709 O O . ALA A 1 87 ? 17.683 -6.680 -11.750 1.00 87.69 87 ALA A O 1
ATOM 710 N N . LYS A 1 88 ? 19.523 -5.553 -12.377 1.00 88.12 88 LYS A N 1
ATOM 711 C CA . LYS A 1 88 ? 19.435 -4.550 -11.302 1.00 88.12 88 LYS A CA 1
ATOM 712 C C . LYS A 1 88 ? 18.136 -3.747 -11.362 1.00 88.12 88 LYS A C 1
ATOM 714 O O . LYS A 1 88 ? 17.471 -3.588 -10.340 1.00 88.12 88 LYS A O 1
ATOM 719 N N . GLU A 1 89 ? 17.737 -3.281 -12.547 1.00 89.38 89 GLU A N 1
ATOM 720 C CA . GLU A 1 89 ? 16.473 -2.557 -12.736 1.00 89.38 89 GLU A CA 1
ATOM 721 C C . GLU A 1 89 ? 15.255 -3.424 -12.367 1.00 89.38 89 GLU A C 1
ATOM 723 O O . GLU A 1 89 ? 14.311 -2.952 -11.728 1.00 89.38 89 GLU A O 1
ATOM 728 N N . HIS A 1 90 ? 15.264 -4.704 -12.749 1.00 89.56 90 HIS A N 1
ATOM 729 C CA . HIS A 1 90 ? 14.211 -5.657 -12.395 1.00 89.56 90 HIS A CA 1
ATOM 730 C C . HIS A 1 90 ? 14.156 -5.920 -10.887 1.00 89.56 90 HIS A C 1
ATOM 732 O O . HIS A 1 90 ? 13.069 -5.891 -10.311 1.00 89.56 90 HIS A O 1
ATOM 738 N N . SER A 1 91 ? 15.313 -6.123 -10.252 1.00 91.00 91 SER A N 1
ATOM 739 C CA . SER A 1 91 ? 15.431 -6.316 -8.805 1.00 91.00 91 SER A CA 1
ATOM 740 C C . SER A 1 91 ? 14.876 -5.117 -8.041 1.00 91.00 91 SER A C 1
ATOM 742 O O . SER A 1 91 ? 14.048 -5.276 -7.147 1.00 91.00 91 SER A O 1
ATOM 744 N N . LEU A 1 92 ? 15.232 -3.899 -8.459 1.00 91.50 92 LEU A N 1
ATOM 745 C CA . LEU A 1 92 ? 14.699 -2.668 -7.883 1.00 91.50 92 LEU A CA 1
ATOM 746 C C . LEU A 1 92 ? 13.165 -2.610 -7.972 1.00 91.50 92 LEU A C 1
ATOM 748 O O . LEU A 1 92 ? 12.501 -2.393 -6.961 1.00 91.50 92 LEU A O 1
ATOM 752 N N . LYS A 1 93 ? 12.592 -2.848 -9.160 1.00 91.56 93 LYS A N 1
ATOM 753 C CA . LYS A 1 93 ? 11.130 -2.880 -9.352 1.00 91.56 93 LYS A CA 1
ATOM 754 C C . LYS A 1 93 ? 10.465 -3.917 -8.451 1.00 91.56 93 LYS A C 1
ATOM 756 O O . LYS A 1 93 ? 9.474 -3.606 -7.796 1.00 91.56 93 LYS A O 1
ATOM 761 N N . LEU A 1 94 ? 11.000 -5.136 -8.414 1.00 93.38 94 LEU A N 1
ATOM 762 C CA . LEU A 1 94 ? 10.471 -6.231 -7.604 1.00 93.38 94 LEU A CA 1
ATOM 763 C C . LEU A 1 94 ? 10.493 -5.881 -6.112 1.00 93.38 94 LEU A C 1
ATOM 765 O O . LEU A 1 94 ? 9.470 -6.015 -5.442 1.00 93.38 94 LEU A O 1
ATOM 769 N N . ASN A 1 95 ? 11.635 -5.410 -5.607 1.00 93.44 95 ASN A N 1
ATOM 770 C CA . ASN A 1 95 ? 11.818 -5.070 -4.198 1.00 93.44 95 ASN A CA 1
ATOM 771 C C . ASN A 1 95 ? 10.882 -3.940 -3.772 1.00 93.44 95 ASN A C 1
ATOM 773 O O . ASN A 1 95 ? 10.164 -4.083 -2.785 1.00 93.44 95 ASN A O 1
ATOM 777 N N . THR A 1 96 ? 10.796 -2.870 -4.563 1.00 94.31 96 THR A N 1
ATOM 778 C CA . THR A 1 96 ? 9.860 -1.774 -4.302 1.00 94.31 96 THR A CA 1
ATOM 779 C C . THR A 1 96 ? 8.409 -2.261 -4.252 1.00 94.31 96 THR A C 1
ATOM 781 O O . THR A 1 96 ? 7.674 -1.941 -3.319 1.00 94.31 96 THR A O 1
ATOM 784 N N . ILE A 1 97 ? 7.961 -3.053 -5.231 1.00 94.50 97 ILE A N 1
ATOM 785 C CA . ILE A 1 97 ? 6.569 -3.523 -5.263 1.00 94.50 97 ILE A CA 1
ATOM 786 C C . ILE A 1 97 ? 6.269 -4.470 -4.099 1.00 94.50 97 ILE A C 1
ATOM 788 O O . ILE A 1 97 ? 5.188 -4.376 -3.515 1.00 94.50 97 ILE A O 1
ATOM 792 N N . LYS A 1 98 ? 7.222 -5.332 -3.724 1.00 95.12 98 LYS A N 1
ATOM 793 C CA . LYS A 1 98 ? 7.110 -6.192 -2.539 1.00 95.12 98 LYS A CA 1
ATOM 794 C C . LYS A 1 98 ? 6.991 -5.376 -1.254 1.00 95.12 98 LYS A C 1
ATOM 796 O O . LYS A 1 98 ? 6.116 -5.681 -0.449 1.00 95.12 98 LYS A O 1
ATOM 801 N N . ASN A 1 99 ? 7.802 -4.331 -1.092 1.00 95.81 99 ASN A N 1
ATOM 802 C CA . ASN A 1 99 ? 7.732 -3.438 0.067 1.00 95.81 99 ASN A CA 1
ATOM 803 C C . ASN A 1 99 ? 6.360 -2.768 0.170 1.00 95.81 99 ASN A C 1
ATOM 805 O O . ASN A 1 99 ? 5.713 -2.839 1.212 1.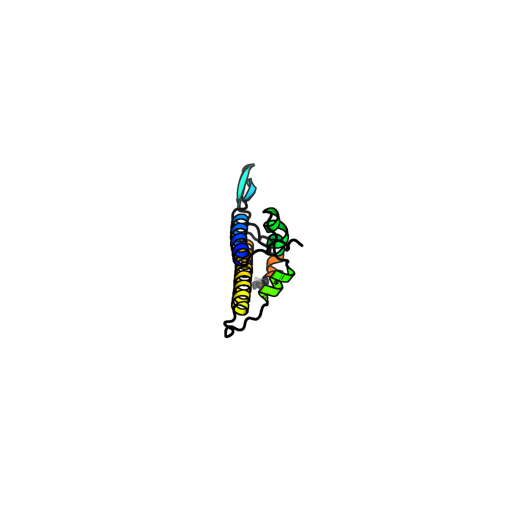00 95.81 99 ASN A O 1
ATOM 809 N N . ILE A 1 100 ? 5.876 -2.176 -0.925 1.00 95.88 100 ILE A N 1
ATOM 810 C CA . ILE A 1 100 ? 4.562 -1.520 -0.954 1.00 95.88 100 ILE A CA 1
ATOM 811 C C . ILE A 1 100 ? 3.445 -2.518 -0.615 1.00 95.88 100 ILE A C 1
ATOM 813 O O . ILE A 1 100 ? 2.569 -2.213 0.195 1.00 95.88 100 ILE A O 1
ATOM 817 N N . ASP A 1 101 ? 3.458 -3.709 -1.224 1.00 94.81 101 ASP A N 1
ATOM 818 C CA . ASP A 1 101 ? 2.438 -4.737 -0.984 1.00 94.81 101 ASP A CA 1
ATOM 819 C C . ASP A 1 101 ? 2.458 -5.230 0.471 1.00 94.81 101 ASP A C 1
ATOM 821 O O . ASP A 1 101 ? 1.394 -5.380 1.075 1.00 94.81 101 ASP A O 1
ATOM 825 N N . ALA A 1 102 ? 3.649 -5.427 1.045 1.00 95.00 102 ALA A N 1
ATOM 826 C CA . ALA A 1 102 ? 3.826 -5.832 2.436 1.00 95.00 102 ALA A CA 1
ATOM 827 C C . ALA A 1 102 ? 3.271 -4.778 3.401 1.00 95.00 102 ALA A C 1
ATOM 829 O O . ALA A 1 102 ? 2.376 -5.084 4.184 1.00 95.00 102 ALA A O 1
ATOM 830 N N . VAL A 1 103 ? 3.699 -3.518 3.280 1.00 96.06 103 VAL A N 1
ATOM 831 C CA . VAL A 1 103 ? 3.268 -2.457 4.205 1.00 96.06 103 VAL A CA 1
ATOM 832 C C . VAL A 1 103 ? 1.761 -2.201 4.103 1.00 96.06 103 VAL A C 1
ATOM 834 O O . VAL A 1 103 ? 1.092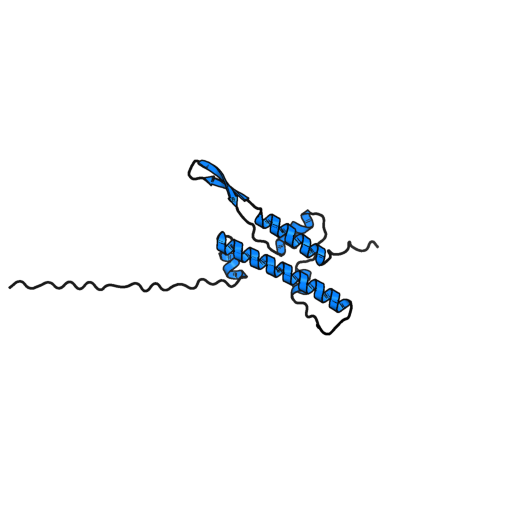 -1.996 5.116 1.00 96.06 103 VAL A O 1
ATOM 837 N N . PHE A 1 104 ? 1.178 -2.267 2.901 1.00 95.31 104 PHE A N 1
ATOM 838 C CA . PHE A 1 104 ? -0.272 -2.117 2.740 1.00 95.31 104 PHE A CA 1
ATOM 839 C C . PHE A 1 104 ? -1.040 -3.269 3.391 1.00 95.31 104 PHE A C 1
ATOM 841 O O . PHE A 1 104 ? -2.094 -3.039 3.988 1.00 95.31 104 PHE A O 1
ATOM 848 N N . LYS A 1 105 ? -0.538 -4.504 3.272 1.00 92.69 105 LYS A N 1
ATOM 849 C CA . LYS A 1 105 ? -1.130 -5.673 3.933 1.00 92.69 105 LYS A CA 1
ATOM 850 C C . LYS A 1 105 ? -1.020 -5.562 5.448 1.00 92.69 105 LYS A C 1
ATOM 852 O O . LYS A 1 105 ? -2.035 -5.752 6.112 1.00 92.69 105 LYS A O 1
ATOM 857 N N . ASP A 1 106 ? 0.145 -5.202 5.971 1.00 93.50 106 ASP A N 1
ATOM 858 C CA . ASP A 1 106 ? 0.377 -5.072 7.411 1.00 93.50 106 ASP A CA 1
ATOM 859 C C . ASP A 1 106 ? -0.511 -3.982 8.019 1.00 93.50 106 ASP A C 1
ATOM 861 O O . ASP A 1 106 ? -1.189 -4.216 9.022 1.00 93.50 106 ASP A O 1
ATOM 865 N N . LEU A 1 107 ? -0.622 -2.825 7.356 1.00 93.19 107 LEU A N 1
ATOM 866 C CA . LEU A 1 107 ? -1.533 -1.766 7.787 1.00 93.19 107 LEU A CA 1
ATOM 867 C C . LEU A 1 107 ? -3.001 -2.212 7.728 1.00 93.19 107 LEU A C 1
ATOM 869 O O . LEU A 1 107 ? -3.780 -1.922 8.637 1.00 93.19 107 LEU A O 1
ATOM 873 N N . ALA A 1 108 ? -3.397 -2.935 6.679 1.00 90.75 108 ALA A N 1
ATOM 874 C CA . ALA A 1 108 ? -4.748 -3.471 6.580 1.00 90.75 108 ALA A CA 1
ATOM 875 C C . ALA A 1 108 ? -5.053 -4.464 7.715 1.00 90.75 108 ALA A C 1
ATOM 877 O O . ALA A 1 108 ? -6.133 -4.384 8.299 1.00 90.75 108 ALA A O 1
ATOM 878 N N . VAL A 1 109 ? -4.118 -5.364 8.048 1.00 89.06 109 VAL A N 1
ATOM 879 C CA . VAL A 1 109 ? -4.242 -6.306 9.174 1.00 89.06 109 VAL A CA 1
ATOM 880 C C . VAL A 1 109 ? -4.436 -5.543 10.483 1.00 89.06 109 VAL A C 1
ATOM 882 O O . VAL A 1 109 ? -5.388 -5.829 11.209 1.00 89.06 109 VAL A O 1
ATOM 885 N N . ASP A 1 110 ? -3.586 -4.552 10.763 1.00 90.31 110 ASP A N 1
ATOM 886 C CA . ASP A 1 110 ? -3.653 -3.772 12.001 1.00 90.31 110 ASP A CA 1
ATOM 887 C C . ASP A 1 110 ? -4.984 -3.017 12.139 1.00 90.31 110 ASP A C 1
ATOM 889 O O . ASP A 1 110 ? -5.634 -3.067 13.185 1.00 90.31 110 ASP A O 1
ATOM 893 N N . ILE A 1 111 ? -5.439 -2.350 11.072 1.00 89.69 111 ILE A N 1
ATOM 894 C CA . ILE A 1 111 ? -6.714 -1.620 11.082 1.00 89.69 111 ILE A CA 1
ATOM 895 C C . ILE A 1 111 ? -7.883 -2.577 11.307 1.00 89.69 111 ILE A C 1
ATOM 897 O O . ILE A 1 111 ? -8.785 -2.271 12.085 1.00 89.69 111 ILE A O 1
ATOM 901 N N . VAL A 1 112 ? -7.882 -3.743 10.662 1.00 86.62 112 VAL A N 1
ATOM 902 C CA . VAL A 1 112 ? -8.944 -4.740 10.847 1.00 86.62 112 VAL A CA 1
ATOM 903 C C . VAL A 1 112 ? -8.945 -5.265 12.280 1.00 86.62 112 VAL A C 1
ATOM 905 O O . VAL A 1 112 ? -10.012 -5.363 12.884 1.00 86.62 112 VAL A O 1
ATOM 908 N N . ALA A 1 113 ? -7.772 -5.597 12.824 1.00 84.06 113 ALA A N 1
ATOM 909 C CA . ALA A 1 113 ? -7.638 -6.144 14.169 1.00 84.06 113 ALA A CA 1
ATOM 910 C C . ALA A 1 113 ? -8.072 -5.139 15.248 1.00 84.06 113 ALA A C 1
ATOM 912 O O . ALA A 1 113 ? -8.734 -5.524 16.208 1.00 84.06 113 ALA A O 1
ATOM 913 N N . ASN A 1 114 ? -7.745 -3.855 15.066 1.00 84.62 114 ASN A N 1
ATOM 914 C CA . ASN A 1 114 ? -7.984 -2.814 16.067 1.00 84.62 114 ASN A CA 1
ATOM 915 C C . ASN A 1 114 ? -9.329 -2.087 15.908 1.00 84.62 114 ASN A C 1
ATOM 917 O O . ASN A 1 114 ? -9.922 -1.675 16.901 1.00 84.62 114 ASN A O 1
ATOM 921 N N . GLU A 1 115 ? -9.821 -1.903 14.679 1.00 85.19 115 GLU A N 1
ATOM 922 C CA . GLU A 1 115 ? -11.047 -1.135 14.396 1.00 85.19 115 GLU A CA 1
ATOM 923 C C . GLU A 1 115 ? -12.216 -2.011 13.924 1.00 85.19 115 GLU A C 1
ATOM 925 O O . GLU A 1 115 ? -13.322 -1.509 13.724 1.00 85.19 115 GLU A O 1
ATOM 930 N N . GLY A 1 116 ? -11.992 -3.309 13.683 1.00 77.31 116 GLY A N 1
ATOM 931 C CA . GLY A 1 116 ? -13.005 -4.228 13.147 1.00 77.31 116 GLY A CA 1
ATOM 932 C C . GLY A 1 116 ? -13.450 -3.903 11.715 1.00 77.31 116 GLY A C 1
ATOM 933 O O . GLY A 1 116 ? -14.360 -4.544 11.176 1.00 77.31 116 GLY A O 1
ATOM 934 N N . LYS A 1 117 ? -12.828 -2.909 11.071 1.00 76.81 117 LYS A N 1
ATOM 935 C CA . LYS A 1 117 ? -13.173 -2.473 9.718 1.00 76.81 117 LYS A CA 1
ATOM 936 C C . LYS A 1 117 ? -12.891 -3.577 8.721 1.00 76.81 117 LYS A C 1
ATOM 938 O O . LYS A 1 117 ? -11.822 -4.169 8.719 1.00 76.81 117 LYS A O 1
ATOM 943 N N . GLY A 1 118 ? -13.851 -3.836 7.836 1.00 66.88 118 GLY A N 1
ATOM 944 C CA . GLY A 1 118 ? -13.651 -4.793 6.754 1.00 66.88 118 GLY A CA 1
ATOM 945 C C . GLY A 1 118 ? -13.339 -6.209 7.240 1.00 66.88 118 GLY A C 1
ATOM 946 O O . GLY A 1 118 ? -12.706 -6.945 6.494 1.00 66.88 118 GLY A O 1
ATOM 947 N N . ILE A 1 119 ? -13.792 -6.619 8.434 1.00 69.12 119 ILE A N 1
ATOM 948 C CA . ILE A 1 119 ? -13.564 -7.967 8.988 1.00 69.12 119 ILE A CA 1
ATOM 949 C C . ILE A 1 119 ? -13.908 -9.074 7.973 1.00 69.12 119 ILE A C 1
ATOM 951 O O . ILE A 1 119 ? -13.164 -10.036 7.827 1.00 69.12 119 ILE A O 1
ATOM 955 N N . PHE A 1 120 ? -14.972 -8.903 7.182 1.00 62.09 120 PHE A N 1
ATOM 956 C CA . PHE A 1 120 ? -15.353 -9.841 6.118 1.00 62.09 120 PHE A CA 1
ATOM 957 C C . PHE A 1 120 ? -14.417 -9.797 4.896 1.00 62.09 120 PHE A C 1
ATOM 959 O O . PHE A 1 120 ? -14.174 -10.820 4.258 1.00 62.09 120 PHE A O 1
ATOM 966 N N . TYR A 1 121 ? -13.869 -8.625 4.566 1.00 62.22 121 TYR A N 1
ATOM 967 C CA . TYR A 1 121 ? -12.889 -8.453 3.490 1.00 62.22 121 TYR A CA 1
ATOM 968 C C . TYR A 1 121 ? -11.519 -9.024 3.890 1.00 62.22 121 TYR A C 1
ATOM 970 O O . TYR A 1 121 ? -10.888 -9.729 3.108 1.00 62.22 121 TYR A O 1
ATOM 978 N N . ALA A 1 122 ? -11.100 -8.789 5.131 1.00 61.53 122 ALA A N 1
ATOM 979 C CA . ALA A 1 122 ? -9.870 -9.288 5.726 1.00 61.53 122 ALA A CA 1
ATOM 980 C C . ALA A 1 122 ? -9.865 -10.806 5.912 1.00 61.53 122 ALA A C 1
ATOM 982 O O . ALA A 1 122 ? -8.908 -11.455 5.508 1.00 61.53 122 ALA A O 1
ATOM 983 N N . LYS A 1 123 ? -10.954 -11.398 6.416 1.00 63.47 123 LYS A N 1
ATOM 984 C CA . LYS A 1 123 ? -11.0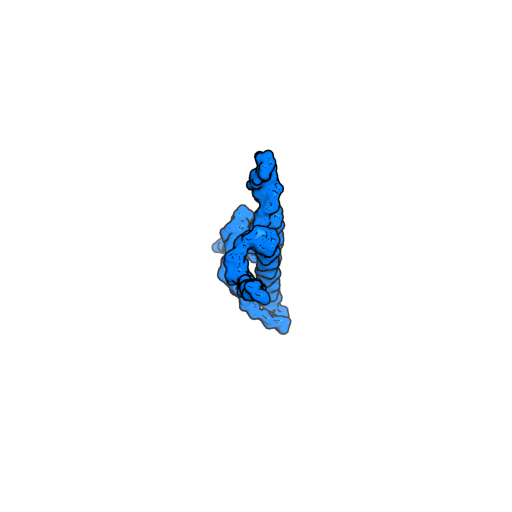77 -12.861 6.540 1.00 63.47 123 LYS A CA 1
ATOM 985 C C . LYS A 1 123 ? -10.869 -13.580 5.203 1.00 63.47 123 LYS A C 1
ATOM 987 O O . LYS A 1 123 ? -10.133 -14.559 5.128 1.00 63.47 123 LYS A O 1
ATOM 992 N N . ASN A 1 124 ? -11.423 -13.030 4.121 1.00 60.84 124 ASN A N 1
ATOM 993 C CA . ASN A 1 124 ? -11.285 -13.601 2.780 1.00 60.84 124 ASN A CA 1
ATOM 994 C C . ASN A 1 124 ? -9.944 -13.280 2.099 1.00 60.84 124 ASN A C 1
ATOM 996 O O . ASN A 1 124 ? -9.399 -14.129 1.400 1.00 60.84 124 ASN A O 1
ATOM 1000 N N . ARG A 1 125 ? -9.405 -12.064 2.267 1.00 63.78 125 ARG A N 1
ATOM 1001 C CA . ARG A 1 125 ? -8.187 -11.618 1.565 1.00 63.78 125 ARG A CA 1
ATOM 1002 C C . ARG A 1 125 ? -6.884 -11.917 2.311 1.00 63.78 125 ARG A C 1
ATOM 1004 O O . ARG A 1 125 ? -5.851 -12.050 1.664 1.00 63.78 125 ARG A O 1
ATOM 1011 N N . LEU A 1 126 ? -6.931 -12.009 3.638 1.00 62.38 126 LEU A N 1
ATOM 1012 C CA . LEU A 1 126 ? -5.783 -12.235 4.528 1.00 62.38 126 LEU A CA 1
ATOM 1013 C C . LEU A 1 126 ? -5.761 -13.664 5.099 1.00 62.38 126 LEU A C 1
ATOM 1015 O O . LEU A 1 126 ? -4.910 -13.983 5.919 1.00 62.38 126 LEU A O 1
ATOM 1019 N N . GLY A 1 127 ? -6.703 -14.527 4.694 1.00 61.41 127 GLY A N 1
ATOM 1020 C CA . GLY A 1 127 ? -6.761 -15.926 5.131 1.00 61.41 127 GLY A CA 1
ATOM 1021 C C . GLY A 1 127 ? -7.119 -16.119 6.610 1.00 61.41 127 GLY A C 1
ATOM 1022 O O . GLY A 1 127 ? -6.963 -17.220 7.135 1.00 61.41 127 GLY A O 1
ATOM 1023 N N . MET A 1 128 ? -7.606 -15.075 7.286 1.00 64.12 128 MET A N 1
ATOM 1024 C CA . MET A 1 128 ? -8.032 -15.150 8.683 1.00 64.12 128 MET A CA 1
ATOM 1025 C C . MET A 1 128 ? -9.348 -15.937 8.751 1.00 64.12 128 MET A C 1
ATOM 1027 O O . MET A 1 128 ? -10.363 -15.508 8.205 1.00 64.12 128 MET A O 1
ATOM 1031 N N . ARG A 1 129 ? -9.344 -17.107 9.394 1.00 61.50 129 ARG A N 1
ATOM 1032 C CA . ARG A 1 129 ? -10.551 -17.918 9.616 1.00 61.50 129 ARG A CA 1
ATOM 1033 C C . ARG A 1 129 ? -10.975 -17.814 11.071 1.00 61.50 129 ARG A C 1
ATOM 1035 O O . ARG A 1 129 ? -10.129 -17.871 11.960 1.00 61.50 129 ARG A O 1
ATOM 1042 N N . ASP A 1 130 ? -12.278 -17.704 11.305 1.00 62.44 130 ASP A N 1
ATOM 1043 C CA . ASP A 1 130 ? -12.808 -17.910 12.648 1.00 62.44 130 ASP A CA 1
ATOM 1044 C C . ASP A 1 130 ? -12.634 -19.388 13.000 1.00 62.44 130 ASP A C 1
ATOM 1046 O O . ASP A 1 130 ? -13.120 -20.262 12.281 1.00 62.44 130 ASP A O 1
ATOM 1050 N N . ILE A 1 131 ? -11.928 -19.666 14.094 1.00 69.38 131 ILE A N 1
ATOM 1051 C CA . ILE A 1 131 ? -11.930 -20.990 14.709 1.00 69.38 131 ILE A CA 1
ATOM 1052 C C . ILE A 1 131 ? -13.031 -20.950 15.770 1.00 69.38 131 ILE A C 1
ATOM 1054 O O . ILE A 1 131 ? -12.863 -20.240 16.768 1.00 69.38 131 ILE A O 1
ATOM 1058 N N . PRO A 1 132 ? -14.170 -21.636 15.570 1.00 65.31 132 PRO A N 1
ATOM 1059 C CA . PRO A 1 132 ? -15.180 -21.727 16.610 1.00 65.31 132 PRO A CA 1
ATOM 1060 C C . PRO A 1 132 ? -14.555 -22.401 17.833 1.00 65.31 132 PRO A C 1
ATOM 1062 O O . PRO A 1 132 ? -14.026 -23.507 17.741 1.00 65.31 132 PRO A O 1
ATOM 1065 N N . LYS A 1 133 ? -14.585 -21.720 18.982 1.00 67.88 133 LYS A N 1
ATOM 1066 C CA . LYS A 1 133 ? -14.326 -22.375 20.262 1.00 67.88 133 LYS A CA 1
ATOM 1067 C C . LYS A 1 133 ? -15.588 -23.144 20.627 1.00 67.88 133 LYS A C 1
ATOM 1069 O O . LYS A 1 133 ? -16.632 -22.533 20.841 1.00 67.88 133 LYS A O 1
ATOM 1074 N N . GLU A 1 134 ? -15.500 -24.466 20.671 1.00 66.56 134 GLU A N 1
ATOM 1075 C CA . GLU A 1 134 ? -16.522 -25.275 21.326 1.00 66.56 134 GLU A CA 1
ATOM 1076 C C . GLU A 1 134 ? -16.431 -24.990 22.829 1.00 66.56 134 GLU A C 1
ATOM 1078 O O . GLU A 1 134 ? -15.483 -25.391 23.499 1.00 66.56 134 GLU A O 1
ATOM 1083 N N . GLU A 1 135 ? -17.373 -24.211 23.358 1.00 61.22 135 GLU A N 1
ATOM 1084 C CA . GLU A 1 135 ? -17.565 -24.140 24.803 1.00 61.22 135 GLU A CA 1
ATOM 1085 C C . GLU A 1 135 ? -18.181 -25.469 25.250 1.00 61.22 135 GLU A C 1
ATOM 1087 O O . GLU A 1 135 ? -19.315 -25.790 24.882 1.00 61.22 135 GLU A O 1
ATOM 1092 N N . GLU A 1 136 ? -17.437 -26.253 26.035 1.00 57.84 136 GLU A N 1
ATOM 1093 C CA . GLU A 1 136 ? -17.983 -27.409 26.744 1.00 57.84 136 GLU A CA 1
ATOM 1094 C C . GLU A 1 136 ? -19.104 -26.925 27.672 1.00 57.84 136 GLU A C 1
ATOM 1096 O O . GLU A 1 136 ? -18.873 -26.427 28.776 1.00 57.84 136 GLU A O 1
ATOM 1101 N N . LYS A 1 137 ? -20.355 -27.046 27.220 1.00 59.84 137 LYS A N 1
ATOM 1102 C CA . LYS A 1 137 ? -21.518 -26.845 28.083 1.00 59.84 137 LYS A CA 1
ATOM 1103 C C . LYS A 1 137 ? -21.478 -27.924 29.162 1.00 59.84 137 LYS A C 1
ATOM 1105 O O . LYS A 1 137 ? -21.797 -29.077 28.886 1.00 59.84 137 LYS A O 1
ATOM 1110 N N . GLN A 1 138 ? -21.117 -27.557 30.392 1.00 55.84 138 GLN A N 1
ATOM 1111 C CA . GLN A 1 138 ? -21.316 -28.423 31.553 1.00 55.84 138 GLN A CA 1
ATOM 1112 C C . GLN A 1 138 ? -22.821 -28.620 31.761 1.00 55.84 138 GLN A C 1
ATOM 1114 O O . GLN A 1 138 ? -23.501 -27.790 32.363 1.00 55.84 138 GLN A O 1
ATOM 1119 N N . VAL A 1 139 ? -23.360 -29.713 31.224 1.00 60.31 139 VAL A N 1
ATOM 1120 C CA . VAL A 1 139 ? -24.718 -30.160 31.528 1.00 60.31 139 VAL A CA 1
ATOM 1121 C C . VAL A 1 139 ? -24.666 -30.813 32.907 1.00 60.31 139 VAL A C 1
ATOM 1123 O O . VAL A 1 139 ? -24.166 -31.924 33.052 1.00 60.31 139 VAL A O 1
ATOM 1126 N N . GLN A 1 140 ? -25.132 -30.108 33.937 1.00 63.31 140 GLN A N 1
ATOM 1127 C CA . GLN A 1 140 ? -25.340 -30.711 35.252 1.00 63.31 140 GLN A CA 1
ATOM 1128 C C . GLN A 1 140 ? -26.685 -31.442 35.247 1.00 63.31 140 GLN A C 1
ATOM 1130 O O . GLN A 1 140 ? -27.740 -30.822 35.111 1.00 63.31 140 GLN A O 1
ATOM 1135 N N . GLU A 1 141 ? -26.649 -32.765 35.381 1.00 64.94 141 GLU A N 1
ATOM 1136 C CA . GLU A 1 141 ? -27.845 -33.582 35.569 1.00 64.94 141 GLU A CA 1
ATOM 1137 C C . GLU A 1 141 ? -28.317 -33.451 37.026 1.00 64.94 141 GLU A C 1
ATOM 1139 O O . GLU A 1 141 ? -27.652 -33.897 37.962 1.00 64.94 141 GLU A O 1
ATOM 1144 N N . ILE A 1 142 ? -29.458 -32.788 37.237 1.00 70.56 142 ILE A N 1
ATOM 1145 C CA . ILE A 1 142 ? -30.072 -32.645 38.562 1.00 70.56 142 ILE A CA 1
ATOM 1146 C C . ILE A 1 142 ? -30.989 -33.850 38.796 1.00 70.56 142 ILE A C 1
ATOM 1148 O O . ILE A 1 142 ? -32.078 -33.931 38.231 1.00 70.56 142 ILE A O 1
ATOM 1152 N N . ILE A 1 143 ? -30.560 -34.781 39.652 1.00 70.94 143 ILE A N 1
ATOM 1153 C CA . ILE A 1 143 ? -31.359 -35.948 40.050 1.00 70.94 143 ILE A CA 1
ATOM 1154 C C . ILE A 1 143 ? -32.152 -35.611 41.318 1.00 70.94 143 ILE A C 1
ATOM 1156 O O . ILE A 1 143 ? -31.584 -35.492 42.404 1.00 70.94 143 ILE A O 1
ATOM 1160 N N . PHE A 1 144 ? -33.479 -35.513 41.204 1.00 63.44 144 PHE A N 1
ATOM 1161 C CA . PHE A 1 144 ? -34.369 -35.422 42.364 1.00 63.44 144 PHE A CA 1
ATOM 1162 C C . PHE A 1 144 ? -34.621 -36.818 42.943 1.00 63.44 144 PHE A C 1
ATOM 1164 O O . PHE A 1 144 ? -35.248 -37.662 42.304 1.00 63.44 144 PHE A O 1
ATOM 1171 N N . LYS A 1 145 ? -34.149 -37.064 44.169 1.00 68.50 145 LYS A N 1
ATOM 1172 C CA . LYS A 1 145 ? -34.528 -38.247 44.952 1.00 68.50 145 LYS A CA 1
ATOM 1173 C C . LYS A 1 145 ? -35.615 -37.851 45.943 1.00 68.50 145 LYS A C 1
ATOM 1175 O O . LYS A 1 145 ? -35.352 -37.098 46.876 1.00 68.50 145 LYS A O 1
ATOM 1180 N N . PHE A 1 146 ? -36.823 -38.364 45.745 1.00 68.19 146 PHE A N 1
ATOM 1181 C CA . PHE A 1 146 ? -37.876 -38.277 46.750 1.00 68.19 146 PHE A CA 1
ATOM 1182 C C . PHE A 1 146 ? -37.606 -39.340 47.816 1.00 68.19 146 PHE A C 1
ATOM 1184 O O . PHE A 1 146 ? -37.534 -40.530 47.510 1.00 68.19 146 PHE A O 1
ATOM 1191 N N . GLY A 1 147 ? -37.372 -38.901 49.053 1.00 64.00 147 GLY A N 1
ATOM 1192 C CA . GLY A 1 147 ? -37.270 -39.797 50.199 1.00 64.00 147 GLY A CA 1
ATOM 1193 C C . GLY A 1 147 ? -38.659 -40.297 50.574 1.00 64.00 147 GLY A C 1
ATOM 1194 O O . GLY A 1 147 ? -39.559 -39.487 50.782 1.00 64.00 147 GLY A O 1
ATOM 1195 N N . ASN A 1 148 ? -38.833 -41.615 50.663 1.00 58.28 148 ASN A N 1
ATOM 1196 C CA . ASN A 1 148 ? -40.011 -42.175 51.312 1.00 58.28 148 ASN A CA 1
ATOM 1197 C C . ASN A 1 148 ? -39.869 -41.940 52.817 1.00 58.28 148 ASN A C 1
ATOM 1199 O O . ASN A 1 148 ? -38.922 -42.424 53.434 1.00 58.28 148 ASN A O 1
ATOM 1203 N N . SER A 1 149 ? -40.784 -41.157 53.379 1.00 56.25 149 SER A N 1
ATOM 1204 C CA . SER A 1 149 ? -40.963 -41.025 54.819 1.00 56.25 149 SER A CA 1
ATOM 1205 C C . SER A 1 149 ? -41.789 -42.203 55.331 1.00 56.25 149 SER A C 1
ATOM 1207 O O . SER A 1 149 ? -43.010 -42.175 55.180 1.00 56.25 149 SER A O 1
ATOM 1209 N N . GLU A 1 150 ? -41.129 -43.189 55.936 1.00 48.72 150 GLU A N 1
ATOM 1210 C CA . GLU A 1 150 ? -41.689 -44.078 56.968 1.00 48.72 150 GLU A CA 1
ATOM 1211 C C . GLU A 1 150 ? -40.628 -44.353 58.038 1.00 48.72 150 GLU A C 1
ATOM 1213 O O . GLU A 1 150 ? -39.462 -44.622 57.662 1.00 48.72 150 GLU A O 1
#

Sequence (150 aa):
MATPSPAISPQELEELAYIYIDECLANTKQQLSNKGDIKEIKDRHIPTIGYFLRIWIPKFGKPTISRTTYYAWLNLEVDEEDLSEKAKEHSLKLNTIKNIDAVFKDLAVDIVANEGKGIFYAKNRLGMRDIPKEEEKQVQEIIFKFGNSE